Protein AF-A0A1G6FGD7-F1 (afdb_monomer_lite)

Radius of gyration: 10.93 Å; chains: 1; bounding box: 18×28×22 Å

pLDDT: mean 80.31, std 10.35, range [49.41, 91.88]

Structure (mmCIF, N/CA/C/O backbone):
data_AF-A0A1G6FGD7-F1
#
_entry.id   AF-A0A1G6FGD7-F1
#
loop_
_atom_site.group_PDB
_atom_site.id
_atom_site.type_symbol
_atom_site.label_atom_id
_atom_site.label_alt_id
_atom_site.label_comp_id
_atom_site.label_asym_id
_atom_site.label_entity_id
_atom_site.label_seq_id
_atom_site.pdbx_PDB_ins_code
_atom_site.Cartn_x
_atom_site.Cartn_y
_atom_site.Cartn_z
_atom_site.occupancy
_atom_site.B_iso_or_equiv
_atom_site.auth_seq_id
_atom_site.auth_comp_id
_atom_site.auth_asym_id
_atom_site.auth_atom_id
_atom_site.pdbx_PDB_model_num
ATOM 1 N N . GLY A 1 1 ? 2.703 7.662 -10.700 1.00 83.94 1 GLY A N 1
ATOM 2 C CA . GLY A 1 1 ? 3.965 7.260 -10.036 1.00 83.94 1 GLY A CA 1
ATOM 3 C C . GLY A 1 1 ? 3.670 6.655 -8.672 1.00 83.94 1 GLY A C 1
ATOM 4 O O . GLY A 1 1 ? 2.558 6.815 -8.193 1.00 83.94 1 GLY A O 1
ATOM 5 N N . MET A 1 2 ? 4.628 6.001 -8.011 1.0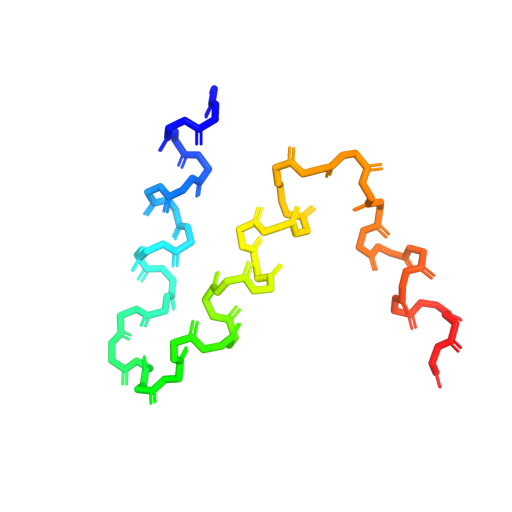0 86.38 2 MET A N 1
ATOM 6 C CA . MET A 1 2 ? 4.387 5.266 -6.748 1.00 86.38 2 MET A CA 1
ATOM 7 C C . MET A 1 2 ? 3.646 6.091 -5.670 1.00 86.38 2 MET A C 1
ATOM 9 O O . MET A 1 2 ? 2.695 5.617 -5.052 1.00 86.38 2 MET A O 1
ATOM 13 N N . ASN A 1 3 ? 3.978 7.379 -5.529 1.00 90.56 3 ASN A N 1
ATOM 14 C CA . ASN A 1 3 ? 3.287 8.285 -4.603 1.00 90.56 3 ASN A CA 1
ATOM 15 C C . ASN A 1 3 ? 1.786 8.458 -4.907 1.00 90.56 3 ASN A C 1
ATOM 17 O O . ASN A 1 3 ? 0.986 8.549 -3.976 1.00 90.56 3 ASN A O 1
ATOM 21 N N . SER A 1 4 ? 1.377 8.483 -6.181 1.00 90.69 4 SER A N 1
ATOM 22 C CA . SER A 1 4 ? -0.040 8.621 -6.545 1.00 90.69 4 SER A CA 1
ATOM 23 C C . SER A 1 4 ? -0.835 7.355 -6.219 1.00 90.69 4 SER A C 1
ATOM 25 O O . SER A 1 4 ? -1.983 7.452 -5.787 1.00 90.69 4 SER A O 1
ATOM 27 N N . ILE A 1 5 ? -0.208 6.182 -6.349 1.00 88.69 5 ILE A N 1
ATOM 28 C CA . ILE A 1 5 ? -0.782 4.882 -5.972 1.00 88.69 5 ILE A CA 1
ATOM 29 C C . ILE A 1 5 ? -1.001 4.827 -4.457 1.00 88.69 5 ILE A C 1
ATOM 31 O O . ILE A 1 5 ? -2.124 4.614 -4.001 1.00 88.69 5 ILE A O 1
ATOM 35 N N . ILE A 1 6 ? 0.033 5.138 -3.667 1.00 88.75 6 ILE A N 1
ATOM 36 C CA . ILE A 1 6 ? -0.055 5.151 -2.199 1.00 88.75 6 ILE A CA 1
ATOM 37 C C . ILE A 1 6 ? -1.135 6.133 -1.722 1.00 88.75 6 ILE A C 1
ATOM 39 O O . ILE A 1 6 ? -1.917 5.818 -0.823 1.00 88.75 6 ILE A O 1
ATOM 43 N N . GLN A 1 7 ? -1.225 7.323 -2.326 1.00 91.88 7 GLN A N 1
ATOM 44 C CA . GLN A 1 7 ? -2.279 8.287 -1.997 1.00 91.88 7 GLN A CA 1
ATOM 45 C C . GLN A 1 7 ? -3.682 7.779 -2.352 1.00 91.88 7 GLN A C 1
ATOM 47 O O . GLN A 1 7 ? -4.626 8.044 -1.606 1.00 91.88 7 GLN A O 1
ATOM 52 N N . ASN A 1 8 ? -3.839 7.057 -3.464 1.00 91.19 8 ASN A N 1
ATOM 53 C CA . ASN A 1 8 ? -5.116 6.464 -3.852 1.00 91.19 8 ASN A CA 1
ATOM 54 C C . ASN A 1 8 ? -5.557 5.393 -2.840 1.00 91.19 8 ASN A C 1
ATOM 56 O O . ASN A 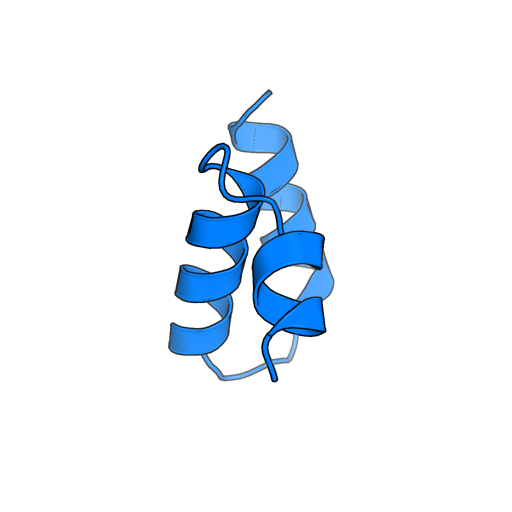1 8 ? -6.652 5.489 -2.288 1.00 91.19 8 ASN A O 1
ATOM 60 N N . VAL A 1 9 ? -4.665 4.461 -2.485 1.00 88.50 9 VAL A N 1
ATOM 61 C CA . VAL A 1 9 ? -4.927 3.440 -1.454 1.00 88.50 9 VAL A CA 1
ATOM 62 C C . VAL A 1 9 ? -5.326 4.098 -0.123 1.00 88.50 9 VAL A C 1
ATOM 64 O O . VAL A 1 9 ? -6.334 3.725 0.477 1.00 88.50 9 VAL A O 1
ATOM 67 N N . LYS A 1 10 ? -4.620 5.163 0.293 1.00 87.56 10 LYS A N 1
ATOM 68 C CA . LYS A 1 10 ? -4.964 5.982 1.478 1.00 87.56 10 LYS A CA 1
ATOM 69 C C . LYS A 1 10 ? -6.350 6.606 1.417 1.00 87.56 10 LYS A C 1
ATOM 71 O O . LYS A 1 10 ? -7.022 6.640 2.443 1.00 87.56 10 LYS A O 1
ATOM 76 N N . ARG A 1 11 ? -6.794 7.098 0.257 1.00 90.81 11 ARG A N 1
ATOM 77 C CA . ARG A 1 11 ? -8.159 7.628 0.098 1.00 90.81 11 ARG A CA 1
ATOM 78 C C . ARG A 1 11 ? -9.208 6.521 0.183 1.00 90.81 11 ARG A C 1
ATOM 80 O O . ARG A 1 11 ? -10.207 6.721 0.866 1.00 90.81 11 ARG A O 1
ATOM 87 N N . ARG A 1 12 ? -8.969 5.373 -0.459 1.00 86.06 12 ARG A N 1
ATOM 88 C CA . ARG A 1 12 ? -9.925 4.253 -0.536 1.00 86.06 12 ARG A CA 1
ATOM 89 C C . ARG A 1 12 ? -10.171 3.562 0.799 1.00 86.06 12 ARG A C 1
ATOM 91 O O . ARG A 1 12 ? -11.271 3.081 1.022 1.00 86.06 12 ARG A O 1
ATOM 98 N N . ALA A 1 13 ? -9.178 3.536 1.681 1.00 84.75 13 ALA A N 1
ATOM 99 C CA . ALA A 1 13 ? -9.314 2.919 2.996 1.00 84.75 13 ALA A CA 1
ATOM 100 C C . ALA A 1 13 ? -9.475 3.941 4.146 1.00 84.75 13 ALA A C 1
ATOM 102 O O . ALA A 1 13 ? -9.298 3.609 5.317 1.00 84.75 13 ALA A O 1
ATOM 103 N N . ARG A 1 14 ? -9.882 5.190 3.850 1.00 84.75 14 ARG A N 1
ATOM 104 C CA . ARG A 1 14 ? -10.364 6.121 4.892 1.00 84.75 14 ARG A CA 1
ATOM 105 C C . ARG A 1 14 ? -11.545 5.502 5.645 1.00 84.75 14 ARG A C 1
ATOM 107 O O . ARG A 1 14 ? -12.463 4.980 5.027 1.00 84.75 14 ARG A O 1
ATOM 114 N N . GLY A 1 15 ? -11.522 5.576 6.976 1.00 84.19 15 GLY A N 1
ATOM 115 C CA . GLY A 1 15 ? -12.541 4.962 7.840 1.00 84.19 15 GLY A CA 1
ATOM 116 C C . GLY A 1 15 ? -12.344 3.462 8.084 1.00 84.19 15 GLY A C 1
ATOM 117 O O . GLY A 1 15 ? -12.978 2.904 8.974 1.00 84.19 15 GLY A O 1
ATOM 118 N N . PHE A 1 16 ? -11.416 2.818 7.370 1.00 82.06 16 PHE A N 1
ATOM 119 C CA . PHE A 1 16 ? -11.087 1.414 7.55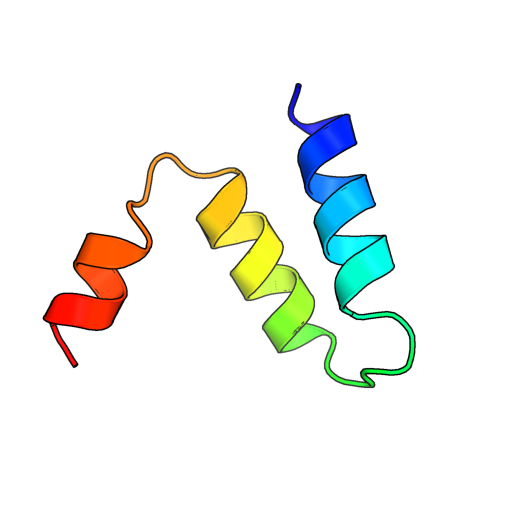9 1.00 82.06 16 PHE A CA 1
ATOM 120 C C . PHE A 1 16 ? -9.947 1.267 8.574 1.00 82.06 16 PHE A C 1
ATOM 122 O O . PHE A 1 16 ? -8.808 1.661 8.322 1.00 82.06 16 PHE A O 1
ATOM 129 N N . ARG A 1 17 ? -10.245 0.714 9.755 1.00 80.50 17 ARG A N 1
ATOM 130 C CA . ARG A 1 17 ? -9.287 0.582 10.872 1.00 80.50 17 ARG A CA 1
ATOM 131 C C . ARG A 1 17 ? -8.471 -0.713 10.798 1.00 80.50 17 ARG A C 1
ATOM 133 O O . ARG A 1 17 ? -8.286 -1.378 11.810 1.00 80.50 17 ARG A O 1
ATOM 140 N N . ASN A 1 18 ? -7.992 -1.075 9.610 1.00 85.94 18 ASN A N 1
ATOM 141 C CA . ASN A 1 18 ? -7.107 -2.223 9.429 1.00 85.94 18 ASN A CA 1
ATOM 142 C C . ASN A 1 18 ? -5.829 -1.797 8.696 1.00 85.94 18 ASN A C 1
ATOM 144 O O . ASN A 1 18 ? -5.793 -1.626 7.476 1.00 85.94 18 ASN A O 1
ATOM 148 N N . THR A 1 19 ? -4.768 -1.614 9.475 1.00 85.31 19 THR A N 1
ATOM 149 C CA . THR A 1 19 ? -3.452 -1.186 8.990 1.00 85.31 19 THR A CA 1
ATOM 150 C C . THR A 1 19 ? -2.754 -2.273 8.169 1.00 85.31 19 THR A C 1
ATOM 152 O O . THR A 1 19 ? -1.940 -1.964 7.301 1.00 85.31 19 THR A O 1
ATOM 155 N N . GLU A 1 20 ? -3.065 -3.542 8.424 1.00 86.62 20 GLU A N 1
ATOM 156 C CA . GLU A 1 20 ? -2.463 -4.683 7.734 1.00 86.62 20 GLU A CA 1
ATOM 157 C C . GLU A 1 20 ? -3.003 -4.811 6.313 1.00 86.62 20 GLU A C 1
ATOM 159 O O . GLU A 1 20 ? -2.226 -4.854 5.365 1.00 86.62 20 GLU A O 1
ATOM 164 N N . TYR A 1 21 ? -4.317 -4.664 6.144 1.00 84.69 21 TYR A N 1
ATOM 165 C CA . TYR A 1 21 ? -4.940 -4.514 4.827 1.00 84.69 21 TYR A CA 1
ATOM 166 C C . TYR A 1 21 ? -4.312 -3.374 4.013 1.00 84.69 21 TYR A C 1
ATOM 168 O O . TYR A 1 21 ? -4.061 -3.502 2.816 1.00 84.69 21 TYR A O 1
ATOM 176 N N . PHE A 1 22 ? -4.013 -2.256 4.676 1.00 83.50 22 PHE A N 1
ATOM 177 C CA . PHE A 1 22 ? -3.345 -1.114 4.062 1.00 83.50 22 PHE A CA 1
ATOM 178 C C . PHE A 1 22 ? -1.943 -1.450 3.542 1.00 83.50 22 PHE A C 1
ATOM 180 O O . PHE A 1 22 ? -1.593 -1.053 2.429 1.00 83.50 22 PHE A O 1
ATOM 187 N N . LYS A 1 23 ? -1.148 -2.179 4.335 1.00 85.88 23 LYS A N 1
ATOM 188 C CA . LYS A 1 23 ? 0.180 -2.654 3.927 1.00 85.88 23 LYS A CA 1
ATOM 189 C C . LYS A 1 23 ? 0.077 -3.613 2.747 1.00 85.88 23 LYS A C 1
ATOM 191 O O . LYS A 1 23 ? 0.805 -3.425 1.779 1.00 85.88 23 LYS A O 1
ATOM 196 N N . THR A 1 24 ? -0.859 -4.560 2.787 1.00 87.50 24 THR A N 1
ATOM 197 C CA . THR A 1 24 ? -1.096 -5.514 1.696 1.00 87.50 24 THR A CA 1
ATOM 198 C C . THR A 1 24 ? -1.486 -4.802 0.407 1.00 87.50 24 THR A C 1
ATOM 200 O O . THR A 1 24 ? -0.907 -5.072 -0.636 1.00 87.50 24 THR A O 1
ATOM 203 N N . MET A 1 25 ? -2.394 -3.825 0.465 1.00 87.31 25 MET A N 1
ATOM 204 C CA . MET A 1 25 ? -2.793 -3.056 -0.717 1.00 87.31 25 MET A CA 1
ATOM 205 C C . MET A 1 25 ? -1.642 -2.245 -1.311 1.00 87.31 25 MET A C 1
ATOM 207 O O . MET A 1 25 ? -1.500 -2.201 -2.530 1.00 87.31 25 MET A O 1
ATOM 211 N N . ILE A 1 26 ? -0.805 -1.616 -0.480 1.00 86.12 26 ILE A N 1
ATOM 212 C CA . ILE A 1 26 ? 0.386 -0.910 -0.974 1.00 86.12 26 ILE A CA 1
ATOM 213 C C . ILE A 1 26 ? 1.374 -1.899 -1.585 1.00 86.12 26 ILE A C 1
ATOM 215 O O . ILE A 1 26 ? 1.892 -1.619 -2.658 1.00 86.12 26 ILE A O 1
ATOM 219 N N . TYR A 1 27 ? 1.615 -3.040 -0.933 1.00 85.44 27 TYR A N 1
ATOM 220 C CA . TYR A 1 27 ? 2.491 -4.079 -1.461 1.00 85.44 27 TYR A CA 1
ATOM 221 C C . TYR A 1 27 ? 1.995 -4.526 -2.833 1.00 85.44 27 TYR A C 1
ATOM 223 O O . TYR A 1 27 ? 2.706 -4.341 -3.805 1.00 85.44 27 TYR A O 1
ATOM 231 N N . LEU A 1 28 ? 0.743 -4.961 -2.948 1.00 84.19 28 LEU A N 1
ATOM 232 C CA . LEU A 1 28 ? 0.144 -5.428 -4.197 1.00 84.19 28 LEU A CA 1
ATOM 233 C C . LEU A 1 28 ? 0.113 -4.377 -5.317 1.00 84.19 28 LEU A C 1
ATOM 235 O O . LEU A 1 28 ? 0.337 -4.709 -6.467 1.00 84.19 28 LEU A O 1
ATOM 239 N N . ASN A 1 29 ? -0.170 -3.107 -5.010 1.00 83.81 29 ASN A N 1
ATOM 240 C CA . ASN A 1 29 ? -0.259 -2.076 -6.053 1.00 83.81 29 ASN A CA 1
ATOM 2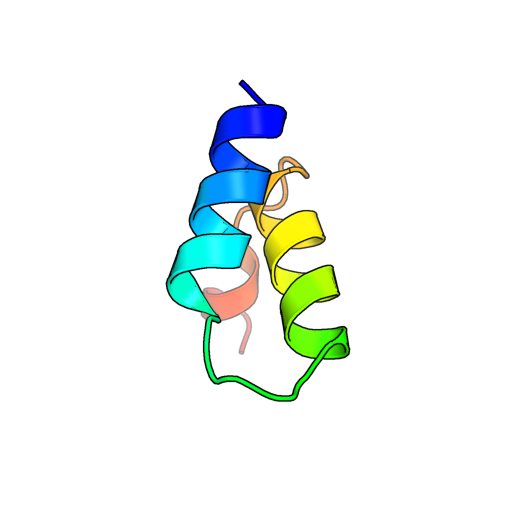41 C C . ASN A 1 29 ? 1.110 -1.483 -6.444 1.00 83.81 29 ASN A C 1
ATOM 243 O O . ASN A 1 29 ? 1.207 -0.825 -7.478 1.00 83.81 29 ASN A O 1
ATOM 247 N N . CYS A 1 30 ? 2.135 -1.616 -5.595 1.00 83.31 30 CYS A N 1
ATOM 248 C CA . CYS A 1 30 ? 3.479 -1.079 -5.848 1.00 83.31 30 CYS A CA 1
ATOM 249 C C . CYS A 1 30 ? 4.519 -2.154 -6.185 1.00 83.31 30 CYS A C 1
ATOM 251 O O . CYS A 1 30 ? 5.617 -1.802 -6.608 1.00 83.31 30 CYS A O 1
ATOM 253 N N . SER A 1 31 ? 4.216 -3.427 -5.954 1.00 74.44 31 SER A N 1
ATOM 254 C CA . SER A 1 31 ? 4.977 -4.545 -6.504 1.00 74.44 31 SER A CA 1
ATOM 255 C C . SER A 1 31 ? 4.324 -4.949 -7.822 1.00 74.44 31 SER A C 1
ATOM 257 O O . SER A 1 31 ? 3.108 -4.868 -7.943 1.00 74.44 31 SER A O 1
ATOM 259 N N . ASP A 1 32 ? 5.103 -5.400 -8.803 1.00 68.75 32 ASP A N 1
ATOM 260 C CA . ASP A 1 32 ? 4.585 -5.982 -10.057 1.00 68.75 32 ASP A CA 1
ATOM 261 C C . ASP A 1 32 ? 3.873 -7.339 -9.832 1.00 68.75 32 ASP A C 1
ATOM 263 O O . ASP A 1 32 ? 3.812 -8.187 -10.721 1.00 68.75 32 ASP A O 1
ATOM 267 N N . LEU A 1 33 ? 3.371 -7.591 -8.619 1.00 67.25 33 LEU A N 1
ATOM 268 C CA . LEU A 1 33 ? 2.553 -8.749 -8.305 1.00 67.25 33 LEU A CA 1
ATOM 269 C C . LEU A 1 33 ? 1.145 -8.473 -8.807 1.00 67.25 33 LEU A C 1
ATOM 271 O O . LEU A 1 33 ? 0.399 -7.675 -8.240 1.00 67.25 33 LEU A O 1
ATOM 275 N N . ASP A 1 34 ? 0.805 -9.154 -9.890 1.00 66.81 34 ASP A N 1
ATOM 276 C CA . ASP A 1 34 ? -0.520 -9.097 -10.473 1.00 66.81 34 ASP A CA 1
ATOM 277 C C . ASP A 1 34 ? -1.567 -9.578 -9.456 1.00 66.81 34 ASP A C 1
ATOM 279 O O . ASP A 1 34 ? -1.581 -10.734 -9.026 1.00 66.81 34 ASP A O 1
ATOM 283 N N . ILE A 1 35 ? -2.440 -8.662 -9.043 1.00 67.25 35 ILE A N 1
ATOM 284 C CA . ILE A 1 35 ? -3.524 -8.930 -8.094 1.00 67.25 35 ILE A CA 1
ATOM 285 C C . ILE A 1 35 ? -4.477 -9.981 -8.667 1.00 67.25 35 ILE A C 1
ATOM 287 O O . ILE A 1 35 ? -4.987 -10.808 -7.910 1.00 67.25 35 ILE A O 1
ATOM 291 N N . GLU A 1 36 ? -4.663 -10.000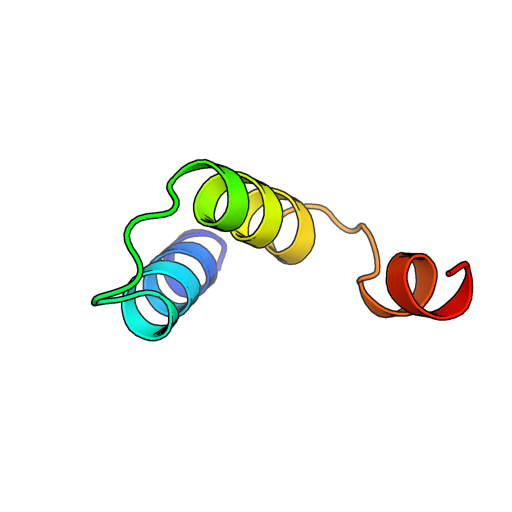 -9.989 1.00 66.12 36 GLU A N 1
ATOM 292 C CA . GLU A 1 36 ? -5.465 -11.020 -10.661 1.00 66.12 36 GLU A CA 1
ATOM 293 C C . GLU A 1 36 ? -4.844 -12.411 -10.478 1.00 66.12 36 GLU A C 1
ATOM 295 O O . GLU A 1 36 ? -5.564 -13.373 -10.215 1.00 66.12 36 GLU A O 1
ATOM 300 N N . ALA A 1 37 ? -3.512 -12.532 -10.493 1.00 64.94 37 ALA A N 1
ATOM 301 C CA . ALA A 1 37 ? -2.836 -13.806 -10.245 1.00 64.94 37 ALA A CA 1
ATOM 302 C C . ALA A 1 37 ? -3.060 -14.327 -8.813 1.00 64.94 37 ALA A C 1
ATOM 304 O O . ALA A 1 37 ? -3.198 -15.532 -8.615 1.00 64.94 37 ALA A O 1
ATOM 305 N N . VAL A 1 38 ? -3.144 -13.439 -7.817 1.00 63.94 38 VAL A N 1
ATOM 306 C CA . VAL A 1 38 ? -3.425 -13.821 -6.420 1.00 63.94 38 VAL A CA 1
ATOM 307 C C . VAL A 1 38 ? -4.891 -14.210 -6.228 1.00 63.94 38 VAL A C 1
ATOM 309 O O . VAL A 1 38 ? -5.178 -15.172 -5.521 1.00 63.94 38 VAL A O 1
ATOM 312 N N . ILE A 1 39 ? -5.819 -13.484 -6.855 1.00 69.00 39 ILE A N 1
ATOM 313 C CA . ILE A 1 39 ? -7.260 -13.738 -6.718 1.00 69.00 39 ILE A CA 1
ATOM 314 C C . ILE A 1 39 ? -7.677 -15.006 -7.476 1.00 69.00 39 ILE A C 1
ATOM 316 O O . ILE A 1 39 ? -8.515 -15.748 -6.982 1.00 69.00 39 ILE A O 1
ATOM 320 N N . THR A 1 40 ? -7.069 -15.299 -8.630 1.00 65.00 40 THR A N 1
ATOM 321 C CA . THR A 1 40 ? -7.402 -16.487 -9.447 1.00 65.00 40 THR A CA 1
ATOM 322 C C . THR A 1 40 ? -6.914 -17.804 -8.821 1.00 65.00 40 THR A C 1
ATOM 324 O O . THR A 1 40 ? -7.352 -18.880 -9.219 1.00 65.00 40 THR A O 1
ATOM 327 N N . MET A 1 41 ? -5.997 -17.741 -7.849 1.00 59.09 41 MET A N 1
ATOM 328 C CA . MET A 1 41 ? -5.455 -18.910 -7.143 1.00 59.09 41 MET A CA 1
ATOM 329 C C . MET A 1 41 ? -6.196 -19.262 -5.840 1.00 59.09 41 MET A C 1
ATOM 331 O O . MET A 1 41 ? -5.819 -20.240 -5.190 1.00 59.09 41 MET A O 1
ATOM 335 N N . ALA A 1 42 ? -7.209 -18.482 -5.450 1.00 49.41 4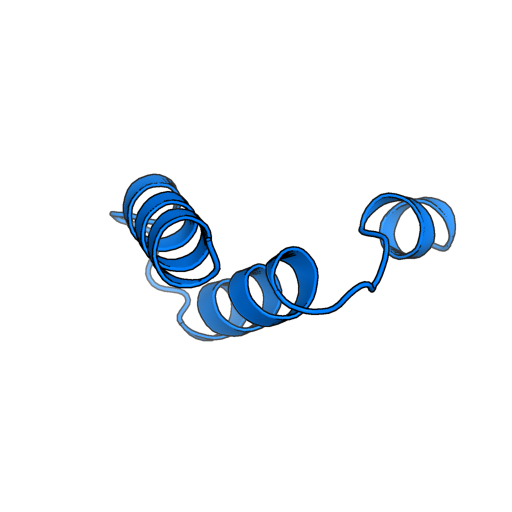2 ALA A N 1
ATOM 336 C CA . ALA A 1 42 ? -8.021 -18.687 -4.247 1.00 49.41 42 ALA A CA 1
ATOM 337 C C . ALA A 1 42 ? -9.419 -19.215 -4.598 1.00 49.41 42 ALA A C 1
ATOM 339 O O . ALA A 1 42 ? -9.917 -20.069 -3.830 1.00 49.41 42 ALA A O 1
#

Foldseek 3Di:
DLVVQLVVLVVVCVVPPDVVVSVVSSCCVVDPNPPCVVVVVD

Secondary structure (DSSP, 8-state):
-HHHHHHHHHHHTTT---HHHHHHHHHHHHSS--HHHHHTT-

Sequence (42 aa):
GMNSIIQNVKRRARGFRNTEYFKTMIYLNCSDLDIEAVITMA